Protein AF-A0AAD7RKX8-F1 (afdb_monomer_lite)

Organism: NCBI:txid143900

Structure (mmCIF, N/CA/C/O backbone):
data_AF-A0AAD7RKX8-F1
#
_entry.id   AF-A0AAD7RKX8-F1
#
loop_
_atom_site.group_PDB
_atom_site.id
_atom_site.type_symbol
_atom_site.label_atom_id
_atom_site.label_alt_id
_atom_site.label_comp_id
_atom_site.label_asym_id
_atom_site.label_entity_id
_atom_site.label_seq_id
_atom_site.pdbx_PDB_ins_code
_atom_site.Cartn_x
_atom_site.Cartn_y
_atom_site.Cartn_z
_atom_site.occupancy
_atom_site.B_iso_or_equiv
_atom_site.auth_seq_id
_atom_site.auth_comp_id
_atom_site.auth_asym_id
_atom_site.auth_atom_id
_atom_site.pdbx_PDB_model_num
ATOM 1 N N . MET A 1 1 ? 35.112 -5.719 -14.695 1.00 37.59 1 MET A N 1
ATOM 2 C CA . MET A 1 1 ? 33.653 -5.750 -14.914 1.00 37.59 1 MET A CA 1
ATOM 3 C C . MET A 1 1 ? 33.401 -5.067 -16.241 1.00 37.59 1 MET A C 1
ATOM 5 O O . MET A 1 1 ? 33.727 -3.893 -16.351 1.00 37.59 1 MET A O 1
ATOM 9 N N . GLU A 1 2 ? 32.971 -5.810 -17.259 1.00 39.56 2 GLU A N 1
ATOM 10 C CA . GLU A 1 2 ? 32.700 -5.246 -18.585 1.00 39.56 2 GLU A CA 1
ATOM 11 C C . GLU A 1 2 ? 31.564 -4.225 -18.502 1.00 39.56 2 GLU A C 1
ATOM 13 O O . GLU A 1 2 ? 30.506 -4.488 -17.928 1.00 39.56 2 GLU A O 1
ATOM 18 N N . THR A 1 3 ? 31.804 -3.041 -19.059 1.00 51.91 3 THR A N 1
ATOM 19 C CA . THR A 1 3 ? 30.855 -1.930 -19.151 1.00 51.91 3 THR A CA 1
ATOM 20 C C . THR A 1 3 ? 29.805 -2.258 -20.218 1.00 51.91 3 THR A C 1
ATOM 22 O O . THR A 1 3 ? 29.796 -1.675 -21.295 1.00 51.91 3 THR A O 1
ATOM 25 N N . GLY A 1 4 ? 28.969 -3.263 -19.951 1.00 57.75 4 GLY A N 1
ATOM 26 C CA . GLY A 1 4 ? 27.923 -3.726 -20.858 1.00 57.75 4 GLY A CA 1
ATOM 27 C C . GLY A 1 4 ? 26.792 -2.707 -20.990 1.00 57.75 4 GLY A C 1
ATOM 28 O O . GLY A 1 4 ? 26.350 -2.120 -19.998 1.00 57.75 4 GLY A O 1
ATOM 29 N N . ASP A 1 5 ? 26.339 -2.497 -22.226 1.00 67.56 5 ASP A N 1
ATOM 30 C CA . ASP A 1 5 ? 25.285 -1.560 -22.614 1.00 67.56 5 ASP A CA 1
ATOM 31 C C . ASP A 1 5 ? 24.047 -1.659 -21.704 1.00 67.56 5 ASP A C 1
ATOM 33 O O . ASP A 1 5 ? 23.237 -2.580 -21.799 1.00 67.56 5 ASP A O 1
ATOM 37 N N . LYS A 1 6 ? 23.858 -0.651 -20.843 1.00 81.44 6 LYS A N 1
ATOM 38 C CA . LYS A 1 6 ? 22.727 -0.508 -19.904 1.00 81.44 6 LYS A CA 1
ATOM 39 C C . LYS A 1 6 ? 21.431 -0.095 -20.613 1.00 81.44 6 LYS A C 1
ATOM 41 O O . LYS A 1 6 ? 20.737 0.821 -20.163 1.00 81.44 6 LYS A O 1
ATOM 46 N N . SER A 1 7 ? 21.125 -0.696 -21.759 1.00 84.12 7 SER A N 1
ATOM 47 C CA . SER A 1 7 ? 19.993 -0.317 -22.606 1.00 84.12 7 SER A CA 1
ATOM 48 C C . SER A 1 7 ? 19.225 -1.524 -23.124 1.00 84.12 7 SER A C 1
ATOM 50 O O . SER A 1 7 ? 19.831 -2.487 -23.576 1.00 84.12 7 SER A O 1
ATOM 52 N N . PHE A 1 8 ? 17.901 -1.418 -23.139 1.00 82.50 8 PHE A N 1
ATOM 53 C CA . PHE A 1 8 ? 16.971 -2.425 -23.636 1.00 82.50 8 PHE A CA 1
ATOM 54 C C . PHE A 1 8 ? 16.187 -1.891 -24.832 1.00 82.50 8 PHE A C 1
ATOM 56 O O . PHE A 1 8 ? 15.987 -0.682 -24.960 1.00 82.50 8 PHE A O 1
ATOM 63 N N . ILE A 1 9 ? 15.708 -2.790 -25.687 1.00 89.69 9 ILE A N 1
ATOM 64 C CA . ILE A 1 9 ? 14.727 -2.469 -26.725 1.00 89.69 9 ILE A CA 1
ATOM 65 C C . ILE A 1 9 ? 13.353 -2.839 -26.171 1.00 89.69 9 ILE A C 1
ATOM 67 O O . ILE A 1 9 ? 13.113 -3.994 -25.836 1.00 89.69 9 ILE A O 1
ATOM 71 N N . VAL A 1 10 ? 12.472 -1.851 -26.050 1.00 87.19 10 VAL A N 1
ATOM 72 C CA . VAL A 1 10 ? 11.099 -2.020 -25.562 1.00 87.19 10 VAL A CA 1
ATOM 73 C C . VAL A 1 10 ? 10.143 -1.630 -26.676 1.00 87.19 10 VAL A C 1
ATOM 75 O O . VAL A 1 10 ? 10.336 -0.600 -27.324 1.00 87.19 10 VAL A O 1
ATOM 78 N N . ASP A 1 11 ? 9.116 -2.444 -26.896 1.00 88.00 11 ASP A N 1
ATOM 79 C CA . ASP A 1 11 ? 8.026 -2.086 -27.794 1.00 88.00 11 ASP A CA 1
ATOM 80 C C . ASP A 1 11 ? 7.062 -1.117 -27.092 1.00 88.00 11 ASP A C 1
ATOM 82 O O . ASP A 1 11 ? 6.490 -1.426 -26.045 1.00 88.00 11 ASP A O 1
ATOM 86 N N . VAL A 1 12 ? 6.904 0.077 -27.662 1.00 86.44 12 VAL A N 1
ATOM 87 C CA . VAL A 1 12 ? 5.953 1.087 -27.193 1.00 86.44 12 VAL A CA 1
ATOM 88 C C . VAL A 1 12 ? 4.961 1.359 -28.317 1.00 86.44 12 VAL A C 1
ATOM 90 O O . VAL A 1 12 ? 5.217 2.176 -29.201 1.00 86.44 12 VAL A O 1
ATOM 93 N N . GLY A 1 13 ? 3.817 0.674 -28.278 1.00 84.50 13 GLY A N 1
ATOM 94 C CA . GLY A 1 13 ? 2.746 0.855 -29.263 1.00 84.50 13 GLY A CA 1
ATOM 95 C C . GLY A 1 13 ? 3.104 0.361 -30.670 1.00 84.50 13 GLY A C 1
ATOM 96 O O . GLY A 1 13 ? 2.771 1.033 -31.645 1.00 84.50 13 GLY A O 1
ATOM 97 N N . GLY A 1 14 ? 3.805 -0.772 -30.781 1.00 89.38 14 GLY A N 1
ATOM 98 C CA . GLY A 1 14 ? 4.222 -1.382 -32.049 1.00 89.38 14 GLY A CA 1
ATOM 99 C C . GLY A 1 14 ? 5.489 -0.771 -32.657 1.00 89.38 14 GLY A C 1
ATOM 100 O O . GLY A 1 14 ? 5.791 -1.013 -33.826 1.00 89.38 14 GLY A O 1
ATOM 101 N N . LYS A 1 15 ? 6.221 0.058 -31.903 1.00 91.00 15 LYS A N 1
ATOM 102 C CA . LYS A 1 15 ? 7.476 0.689 -32.328 1.00 91.00 15 LYS A CA 1
ATOM 103 C C . LYS A 1 15 ? 8.600 0.296 -31.367 1.00 91.00 15 LYS A C 1
ATOM 105 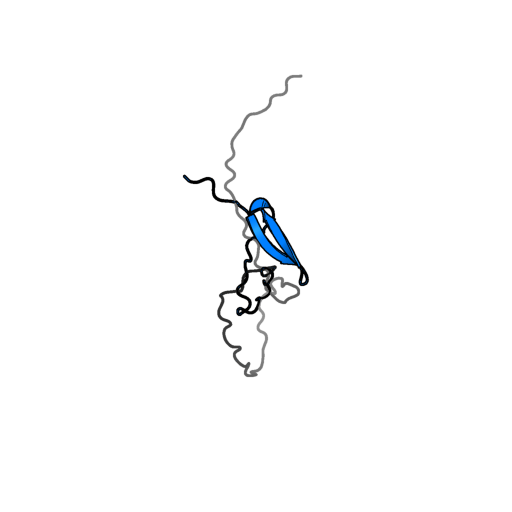O O . LYS A 1 15 ? 8.542 0.674 -30.192 1.00 91.00 15 LYS A O 1
ATOM 110 N N . PRO A 1 16 ? 9.659 -0.381 -31.848 1.00 90.00 16 PRO A N 1
ATOM 111 C CA . PRO A 1 16 ? 10.798 -0.713 -31.007 1.00 90.00 16 PRO A CA 1
ATOM 112 C C . PRO A 1 16 ? 11.565 0.560 -30.638 1.00 90.00 16 PRO A C 1
ATOM 114 O O . PRO A 1 16 ? 11.952 1.350 -31.502 1.00 90.00 16 PRO A O 1
ATOM 117 N N . LYS A 1 17 ? 11.807 0.764 -29.342 1.00 89.56 17 LYS A N 1
ATOM 118 C CA . LYS A 1 17 ? 12.543 1.916 -28.814 1.00 89.56 17 LYS A CA 1
ATOM 119 C C . LYS A 1 17 ? 13.663 1.464 -27.886 1.00 89.56 17 LYS A C 1
ATOM 121 O O . LYS A 1 17 ? 13.434 0.687 -26.965 1.00 89.56 17 LYS A O 1
ATOM 126 N N . ARG A 1 18 ? 14.870 2.004 -28.085 1.00 90.12 18 ARG A N 1
ATOM 127 C CA . ARG A 1 18 ? 16.014 1.786 -27.186 1.00 90.12 18 ARG A CA 1
ATOM 128 C C . ARG A 1 18 ? 15.893 2.693 -25.956 1.00 90.12 18 ARG A C 1
ATOM 130 O O . ARG A 1 18 ? 15.790 3.913 -26.094 1.00 90.12 18 ARG A O 1
ATOM 137 N N 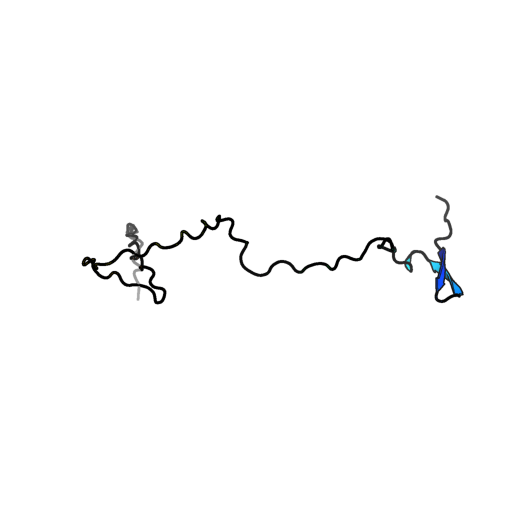. ILE A 1 19 ? 15.882 2.108 -24.761 1.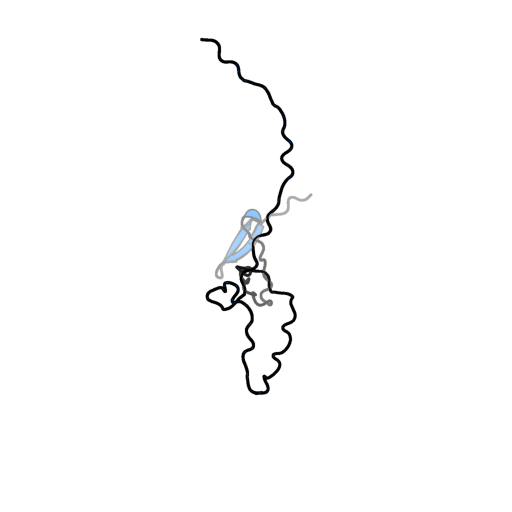00 87.25 19 ILE A N 1
ATOM 138 C CA . ILE A 1 19 ? 15.684 2.795 -23.478 1.00 87.25 19 ILE A CA 1
ATOM 139 C C . ILE A 1 19 ? 16.747 2.315 -22.484 1.00 87.25 19 ILE A C 1
ATOM 141 O O . ILE A 1 19 ? 17.034 1.126 -22.407 1.00 87.25 19 ILE A O 1
ATOM 145 N N . THR A 1 20 ? 17.350 3.232 -21.728 1.00 89.31 20 THR A N 1
ATOM 146 C CA . THR A 1 20 ? 18.321 2.889 -20.679 1.00 89.31 20 THR A CA 1
ATOM 147 C C . THR A 1 20 ? 17.646 2.330 -19.424 1.00 89.31 20 THR A C 1
ATOM 149 O O . THR A 1 20 ? 16.488 2.649 -19.155 1.00 89.31 20 THR A O 1
ATOM 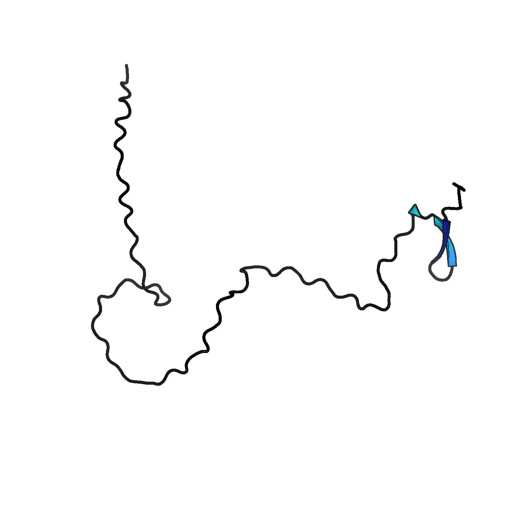152 N N . VAL A 1 21 ? 18.369 1.523 -18.638 1.00 84.69 21 VAL A N 1
ATOM 153 C CA . VAL A 1 21 ? 17.855 0.865 -17.415 1.00 84.69 21 VAL A CA 1
ATOM 154 C C . VAL A 1 21 ? 17.200 1.864 -16.456 1.00 84.69 21 VAL A C 1
ATOM 156 O O . VAL A 1 21 ? 16.113 1.596 -15.960 1.00 84.69 21 VAL A O 1
ATOM 159 N N . ASP A 1 22 ? 17.802 3.042 -16.262 1.00 85.31 22 ASP A N 1
ATOM 160 C CA . ASP A 1 22 ? 17.316 4.073 -15.326 1.00 85.31 22 ASP A CA 1
ATOM 161 C C . ASP A 1 22 ? 15.904 4.584 -15.653 1.00 85.31 22 ASP A C 1
ATOM 163 O O . ASP A 1 22 ? 15.228 5.185 -14.820 1.00 85.31 22 ASP A O 1
ATOM 167 N N . ARG A 1 23 ? 15.455 4.372 -16.893 1.00 84.06 23 ARG A N 1
ATOM 168 C CA . ARG A 1 23 ? 14.150 4.810 -17.394 1.00 84.06 23 ARG A CA 1
ATOM 169 C C . ARG A 1 23 ? 13.118 3.685 -17.412 1.00 84.06 23 ARG A C 1
ATOM 171 O O . ARG A 1 23 ? 11.981 3.928 -17.818 1.00 84.06 23 ARG A O 1
ATOM 178 N N . LEU A 1 24 ? 13.499 2.475 -17.011 1.00 83.31 24 LEU A N 1
ATOM 179 C CA . LEU A 1 24 ? 12.602 1.337 -16.887 1.00 83.31 24 LEU A CA 1
ATOM 180 C C . LEU A 1 24 ? 12.191 1.163 -15.430 1.00 83.31 24 LEU A C 1
ATOM 182 O O . LEU A 1 24 ? 13.013 1.218 -14.520 1.00 83.31 24 LEU A O 1
ATOM 186 N N . LYS A 1 25 ? 10.900 0.916 -15.213 1.00 84.56 25 LYS A N 1
ATOM 187 C CA . LYS A 1 25 ? 10.419 0.404 -13.932 1.00 84.56 25 LYS A CA 1
ATOM 188 C C . LYS A 1 25 ? 10.342 -1.121 -14.010 1.00 84.56 25 LYS A C 1
ATOM 190 O O . LYS A 1 25 ? 9.880 -1.632 -15.031 1.00 84.56 25 LYS A O 1
ATOM 195 N N . PRO A 1 26 ? 10.752 -1.848 -12.960 1.00 80.25 26 PRO A N 1
ATOM 196 C CA . PRO A 1 26 ? 10.492 -3.279 -12.872 1.00 80.25 26 PRO A CA 1
ATOM 197 C C . PRO A 1 26 ? 8.982 -3.543 -12.937 1.00 80.25 26 PRO A C 1
ATOM 199 O O . PRO A 1 26 ? 8.189 -2.880 -12.265 1.00 80.25 26 PRO A O 1
ATOM 202 N N . ALA A 1 27 ? 8.579 -4.507 -13.762 1.00 75.81 27 ALA A N 1
ATOM 203 C CA . ALA A 1 27 ? 7.196 -4.957 -13.819 1.00 75.81 27 ALA A CA 1
ATOM 204 C C . ALA A 1 27 ? 6.923 -5.852 -12.601 1.00 75.81 27 ALA A C 1
ATOM 206 O O . ALA A 1 27 ? 7.454 -6.953 -12.500 1.00 75.81 27 ALA A O 1
ATOM 207 N N . HIS A 1 28 ? 6.122 -5.368 -11.651 1.00 65.81 28 HIS A N 1
ATOM 208 C CA . HIS A 1 28 ? 5.861 -6.064 -10.385 1.00 65.81 28 HIS A CA 1
ATOM 209 C C . HIS A 1 28 ? 4.647 -7.011 -10.406 1.00 65.81 28 HIS A C 1
ATOM 211 O O . HIS A 1 28 ? 4.181 -7.414 -9.345 1.00 65.81 28 HIS A O 1
ATOM 217 N N . GLN A 1 29 ? 4.121 -7.396 -11.570 1.00 62.53 29 GLN A N 1
ATOM 218 C CA . GLN A 1 29 ? 2.950 -8.275 -11.649 1.00 62.53 29 GLN A CA 1
ATOM 219 C C . GLN A 1 29 ? 3.151 -9.378 -12.683 1.00 62.53 29 GLN A C 1
ATOM 221 O O . GLN A 1 29 ? 3.309 -9.106 -13.871 1.00 62.53 29 GLN A O 1
ATOM 226 N N . ALA A 1 30 ? 3.110 -10.628 -12.215 1.00 64.88 30 ALA A N 1
ATOM 227 C CA . ALA A 1 30 ? 2.784 -11.755 -13.072 1.00 64.88 30 ALA A CA 1
ATOM 228 C C . ALA A 1 30 ? 1.350 -11.536 -13.575 1.00 64.88 30 ALA A C 1
ATOM 230 O O . ALA A 1 30 ? 0.427 -11.432 -12.768 1.00 64.88 30 ALA A O 1
ATOM 231 N N . LEU A 1 31 ? 1.177 -11.417 -14.893 1.00 65.75 31 LEU A N 1
ATOM 232 C CA . LEU A 1 31 ? -0.126 -11.174 -15.528 1.00 65.75 31 LEU A CA 1
ATOM 233 C C . LEU A 1 31 ? -1.142 -12.290 -15.232 1.00 65.75 31 LEU A C 1
ATOM 235 O O . LEU A 1 31 ? -2.344 -12.065 -15.320 1.00 65.75 31 LEU A O 1
ATOM 239 N N . ASP A 1 32 ? -0.651 -13.463 -14.828 1.00 71.81 32 ASP A N 1
ATOM 240 C CA . ASP A 1 32 ? -1.458 -14.635 -14.495 1.00 71.81 32 ASP A CA 1
ATOM 241 C C . ASP A 1 32 ? -2.065 -14.573 -13.087 1.00 71.81 32 ASP A C 1
ATOM 243 O O . ASP A 1 32 ? -2.908 -15.403 -12.740 1.00 71.81 32 ASP A O 1
ATOM 247 N N . GLN A 1 33 ? -1.651 -13.612 -12.250 1.00 72.62 33 GLN A N 1
ATOM 248 C CA . GLN A 1 33 ? -2.165 -13.496 -10.893 1.00 72.62 33 GLN A CA 1
ATOM 249 C C . GLN A 1 33 ? -3.222 -12.389 -10.807 1.00 72.62 33 GLN A C 1
ATOM 251 O O . GLN A 1 33 ? -2.916 -11.223 -11.076 1.00 72.62 33 GLN A O 1
ATOM 256 N N . PRO A 1 34 ? -4.466 -12.710 -10.401 1.00 77.31 34 PRO A N 1
ATOM 257 C CA . PRO A 1 34 ? -5.488 -11.694 -10.225 1.00 77.31 34 PRO A CA 1
ATOM 258 C C . PRO A 1 34 ? -5.036 -10.684 -9.169 1.00 77.31 34 PRO A C 1
ATOM 260 O O . PRO A 1 34 ? -4.619 -11.045 -8.065 1.00 77.31 34 PRO A O 1
ATOM 263 N N . VAL A 1 35 ? -5.128 -9.402 -9.517 1.00 74.75 35 VAL A N 1
ATOM 264 C CA . VAL A 1 35 ? -4.813 -8.302 -8.607 1.00 74.75 35 VAL A CA 1
ATOM 265 C C . VAL A 1 35 ? -5.852 -8.295 -7.492 1.00 74.75 35 VAL A C 1
ATOM 267 O O . VAL A 1 35 ? -7.000 -7.909 -7.706 1.00 74.75 35 VAL A O 1
ATOM 270 N N . VAL A 1 36 ? -5.462 -8.737 -6.297 1.00 81.88 36 VAL A N 1
ATOM 271 C CA . VAL A 1 36 ? -6.346 -8.685 -5.130 1.00 81.88 36 VAL A CA 1
ATOM 272 C C . VAL A 1 36 ? -6.370 -7.246 -4.610 1.00 81.88 36 VAL A C 1
ATOM 274 O O . VAL A 1 36 ? -5.318 -6.726 -4.226 1.00 81.88 36 VAL A O 1
ATOM 277 N N . PRO A 1 37 ? -7.536 -6.575 -4.581 1.00 83.00 37 PRO A N 1
ATOM 278 C CA . PRO A 1 37 ? -7.626 -5.233 -4.029 1.00 83.00 37 PRO A CA 1
ATOM 279 C C . PRO A 1 37 ? -7.282 -5.262 -2.537 1.00 83.00 37 PRO A C 1
ATOM 281 O O . PRO A 1 37 ? -7.816 -6.066 -1.767 1.00 83.00 37 PRO A O 1
ATOM 284 N N . ALA A 1 38 ? -6.392 -4.366 -2.113 1.00 85.06 38 ALA A N 1
ATOM 285 C CA . ALA A 1 38 ? -6.062 -4.219 -0.703 1.00 85.06 38 ALA A CA 1
ATOM 286 C C . ALA A 1 38 ? -7.306 -3.766 0.080 1.00 85.06 38 ALA A C 1
ATOM 288 O O . ALA A 1 38 ? -7.959 -2.784 -0.273 1.00 85.06 38 ALA A O 1
ATOM 289 N N . THR A 1 39 ? -7.638 -4.477 1.159 1.00 87.06 39 THR A N 1
ATOM 290 C CA . THR A 1 39 ? -8.744 -4.091 2.045 1.00 87.06 39 THR A CA 1
ATOM 291 C C . THR A 1 39 ? -8.247 -3.098 3.091 1.00 87.06 39 THR A C 1
ATOM 293 O O . THR A 1 39 ? -7.191 -3.297 3.692 1.00 87.06 39 THR A O 1
ATOM 296 N N . ALA A 1 40 ? -9.014 -2.032 3.333 1.00 87.12 40 ALA A N 1
ATOM 297 C CA . ALA A 1 40 ? -8.681 -1.052 4.360 1.00 87.12 40 ALA A CA 1
ATOM 298 C C . ALA A 1 40 ? -8.631 -1.701 5.761 1.00 87.12 40 ALA A C 1
ATOM 300 O O . ALA A 1 40 ? -9.452 -2.575 6.062 1.00 87.12 40 ALA A O 1
ATOM 301 N N . PRO A 1 41 ? -7.725 -1.254 6.653 1.00 84.81 41 PRO A N 1
ATOM 302 C CA . PRO A 1 41 ? -7.706 -1.717 8.034 1.00 84.81 41 PRO A CA 1
ATOM 303 C C . PRO A 1 41 ? -9.067 -1.505 8.703 1.00 84.81 41 PRO A C 1
ATOM 305 O O . PRO A 1 41 ? -9.706 -0.462 8.522 1.00 84.81 41 PRO A O 1
ATOM 308 N N . ARG A 1 42 ? -9.512 -2.487 9.498 1.00 82.00 42 ARG A N 1
ATOM 309 C CA . ARG A 1 42 ? -10.765 -2.376 10.257 1.00 82.00 42 ARG A CA 1
ATOM 310 C C . ARG A 1 42 ? -10.690 -1.149 11.164 1.00 82.00 42 ARG A C 1
ATOM 312 O O . ARG A 1 42 ? -9.813 -1.056 12.018 1.00 82.00 42 ARG A O 1
ATOM 319 N N . ARG A 1 43 ? -11.619 -0.213 10.977 1.00 84.38 43 ARG A N 1
ATOM 320 C CA . ARG A 1 43 ? -11.773 0.946 11.859 1.00 84.38 43 ARG A CA 1
ATOM 321 C C . ARG A 1 43 ? -12.583 0.538 13.091 1.00 84.38 43 ARG A C 1
ATOM 323 O O . ARG A 1 43 ? -13.554 -0.202 12.970 1.00 84.38 43 ARG A O 1
ATOM 330 N N . GLY A 1 44 ? -12.218 1.058 14.261 1.00 85.75 44 GLY A N 1
ATOM 331 C CA . GLY A 1 44 ? -12.982 0.881 15.498 1.00 85.75 44 GLY A CA 1
ATOM 332 C C . GLY A 1 44 ? -12.427 -0.186 16.444 1.00 85.75 44 GLY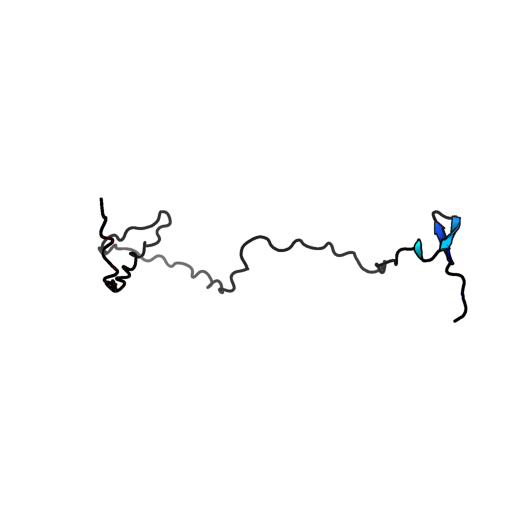 A C 1
ATOM 333 O O . GLY A 1 44 ? -11.225 -0.434 16.498 1.00 85.75 44 GLY A O 1
ATOM 334 N N . ARG A 1 45 ? -13.311 -0.761 17.267 1.00 80.88 45 ARG A N 1
ATOM 335 C CA . ARG A 1 45 ? -12.938 -1.649 18.374 1.00 80.88 45 ARG A CA 1
ATOM 336 C C . ARG A 1 45 ? -12.470 -3.015 17.849 1.00 80.88 45 ARG A C 1
ATOM 338 O O . ARG A 1 45 ? -13.100 -3.550 16.936 1.00 80.88 45 ARG A O 1
ATOM 345 N N . PRO A 1 46 ? -11.436 -3.622 18.456 1.00 83.19 46 PRO A N 1
ATOM 346 C CA . PRO A 1 46 ? -11.076 -5.009 18.188 1.00 83.19 46 PRO A CA 1
ATOM 347 C C . PRO A 1 46 ? -12.289 -5.944 18.323 1.00 83.19 46 PRO A C 1
ATOM 349 O O . PRO A 1 46 ? -13.157 -5.694 19.174 1.00 83.19 46 PRO A O 1
ATOM 352 N N . PRO A 1 47 ? -12.369 -7.018 17.515 1.00 78.94 47 PRO A N 1
ATOM 353 C CA . PRO A 1 47 ? -13.433 -7.999 17.655 1.00 78.94 47 PRO A CA 1
ATOM 354 C C . PRO A 1 47 ? -13.406 -8.576 19.072 1.00 78.94 47 PRO A C 1
ATOM 356 O O . PRO A 1 47 ? -12.357 -8.943 19.598 1.00 78.94 47 PRO A O 1
ATOM 359 N N . SER A 1 48 ? -14.575 -8.617 19.710 1.00 76.75 48 SER A N 1
ATOM 360 C CA . SER A 1 48 ? -14.718 -9.210 21.036 1.00 76.75 48 SER A CA 1
ATOM 361 C C . SER A 1 48 ? -14.418 -10.703 20.944 1.00 76.75 48 SER A C 1
ATOM 363 O O . SER A 1 48 ? -15.134 -11.426 20.263 1.00 76.75 48 SER A O 1
ATOM 365 N N . THR A 1 49 ? -13.403 -11.171 21.669 1.00 79.00 49 THR A N 1
ATOM 366 C CA . THR A 1 49 ? -13.082 -12.602 21.804 1.00 79.00 49 THR A CA 1
ATOM 367 C C . THR A 1 49 ? -14.068 -13.347 22.700 1.00 79.00 49 THR A C 1
ATOM 369 O O . THR A 1 49 ? -13.967 -14.560 22.854 1.00 79.00 49 THR A O 1
ATOM 372 N N . ARG A 1 50 ? -15.023 -12.639 23.323 1.00 76.12 50 ARG A N 1
ATOM 373 C CA . ARG A 1 50 ? -16.005 -13.264 24.205 1.00 76.12 50 ARG A CA 1
ATOM 374 C C . ARG A 1 50 ? -16.901 -14.198 23.382 1.00 76.12 50 ARG A C 1
ATOM 376 O O . ARG A 1 50 ? -17.612 -13.688 22.515 1.00 76.12 50 ARG A O 1
ATOM 383 N N . PRO A 1 51 ? -16.923 -15.512 23.666 1.00 70.06 51 PRO A N 1
ATOM 384 C CA . PRO A 1 51 ? -17.869 -16.407 23.025 1.00 70.06 51 PRO A CA 1
ATOM 385 C C . PRO A 1 51 ? -19.278 -15.933 23.370 1.00 70.06 51 PRO A C 1
ATOM 387 O O . PRO A 1 51 ? -19.634 -15.766 24.542 1.00 70.06 51 PRO A O 1
ATOM 390 N N . THR A 1 52 ? -20.071 -15.659 22.340 1.00 64.94 52 THR A N 1
ATOM 391 C CA . THR A 1 52 ? -21.497 -15.400 22.483 1.00 64.94 52 THR A CA 1
ATOM 392 C C . THR A 1 52 ? -22.113 -16.679 23.038 1.00 64.94 52 THR A C 1
ATOM 394 O O . THR A 1 52 ? -22.222 -17.677 22.331 1.00 64.94 52 THR A O 1
ATOM 397 N N . ARG A 1 53 ? -22.465 -16.689 24.329 1.00 61.12 53 ARG A N 1
ATOM 398 C CA . ARG A 1 53 ? -23.291 -17.757 24.900 1.00 61.12 53 ARG A CA 1
ATOM 399 C C . ARG A 1 53 ? -24.575 -17.776 24.075 1.00 61.12 53 ARG A C 1
ATOM 401 O O . ARG A 1 53 ? -25.261 -16.757 24.024 1.00 61.12 53 ARG A O 1
ATOM 408 N N . ALA A 1 54 ? -24.826 -18.887 23.382 1.00 62.12 54 ALA A N 1
ATOM 409 C CA . ALA A 1 54 ? -26.018 -19.075 22.567 1.00 62.12 54 ALA A CA 1
ATOM 410 C C . ALA A 1 54 ? -27.249 -18.633 23.368 1.00 62.12 54 ALA A C 1
ATOM 412 O O . ALA A 1 54 ? -27.369 -18.965 24.552 1.00 62.12 54 ALA A O 1
ATOM 413 N N . ALA A 1 55 ? -28.098 -17.821 22.737 1.00 61.47 55 ALA A N 1
ATOM 414 C CA . ALA A 1 55 ? -29.316 -17.312 23.340 1.00 61.47 55 ALA A CA 1
ATOM 415 C C . ALA A 1 55 ? -30.146 -18.499 23.845 1.00 61.47 55 ALA A C 1
ATOM 417 O O . ALA A 1 55 ? -30.642 -19.301 23.058 1.00 61.47 55 ALA A O 1
ATOM 418 N N . GLN A 1 56 ? -30.242 -18.637 25.167 1.00 60.69 56 GLN A N 1
ATOM 419 C CA . GLN A 1 56 ? -31.191 -19.555 25.776 1.00 60.69 56 GLN A CA 1
ATOM 420 C C . GLN A 1 56 ? -32.585 -18.976 25.522 1.00 60.69 56 GLN A C 1
ATOM 422 O O . GLN A 1 56 ? -32.854 -17.821 25.852 1.00 60.69 56 GLN A O 1
ATOM 427 N N . VAL A 1 57 ? -33.427 -19.771 24.867 1.00 59.56 57 VAL A N 1
ATOM 428 C CA . VAL A 1 57 ? -34.851 -19.500 24.644 1.00 59.56 57 VAL A CA 1
ATOM 429 C C . VAL A 1 57 ? -35.522 -19.238 26.001 1.00 59.56 57 VAL A C 1
ATOM 431 O O . VAL A 1 57 ? -35.338 -20.051 26.909 1.00 59.56 57 VAL A O 1
ATOM 434 N N . PRO A 1 58 ? -36.262 -18.131 26.188 1.00 54.62 58 PRO A N 1
ATOM 435 C CA . PRO A 1 58 ? -36.950 -17.879 27.445 1.00 54.62 58 PRO A CA 1
ATOM 436 C C . PRO A 1 58 ? -38.237 -18.712 27.512 1.00 54.62 58 PRO A C 1
ATOM 438 O O . PRO A 1 58 ? -39.148 -18.521 26.708 1.00 54.62 58 PRO A O 1
ATOM 441 N N . SER A 1 59 ? -38.318 -19.622 28.482 1.00 55.94 59 SER A N 1
ATOM 442 C CA . SER A 1 59 ? -39.592 -20.193 28.931 1.00 55.94 59 SER A CA 1
ATOM 443 C C . SER A 1 59 ? -40.396 -19.107 29.660 1.00 55.94 59 SER A C 1
ATOM 445 O O . SER A 1 59 ? -39.801 -18.367 30.450 1.00 55.94 59 SER A O 1
ATOM 447 N N . PRO A 1 60 ? -41.715 -18.977 29.434 1.00 58.38 60 PRO A N 1
ATOM 448 C CA . PRO A 1 60 ? -42.531 -18.054 30.199 1.00 58.38 60 PRO A CA 1
ATOM 449 C C . PRO A 1 60 ? -42.902 -18.738 31.511 1.00 58.38 60 PRO A C 1
ATOM 451 O O . PRO A 1 60 ? -43.618 -19.736 31.498 1.00 58.38 60 PRO A O 1
ATOM 454 N N . ASP A 1 61 ? -42.436 -18.208 32.636 1.00 43.50 61 ASP A N 1
ATOM 455 C CA . ASP A 1 61 ? -43.101 -18.493 33.899 1.00 43.50 61 ASP A CA 1
ATOM 456 C C . ASP A 1 61 ? -43.306 -17.210 34.702 1.00 43.50 61 ASP A C 1
ATOM 458 O O . ASP A 1 61 ? -42.540 -16.244 34.623 1.00 43.50 61 ASP A O 1
ATOM 462 N N . VAL A 1 62 ? -44.456 -17.186 35.348 1.00 50.62 62 VAL A N 1
ATOM 463 C CA . VAL A 1 62 ? -45.197 -16.020 35.813 1.00 50.62 62 VAL A CA 1
ATOM 464 C C . VAL A 1 62 ? -44.624 -15.481 37.138 1.00 50.62 62 VAL A C 1
ATOM 466 O O . VAL A 1 62 ? -44.149 -16.238 37.971 1.00 50.62 62 VAL A O 1
ATOM 469 N N . ALA A 1 63 ? -44.668 -14.144 37.271 1.00 44.91 63 ALA A N 1
ATOM 470 C CA . ALA A 1 63 ? -44.615 -13.237 38.444 1.00 44.91 63 ALA A CA 1
ATOM 471 C C . ALA A 1 63 ? -44.668 -13.842 39.885 1.00 44.91 63 ALA A C 1
ATOM 473 O O . ALA A 1 63 ? -45.303 -14.875 40.065 1.00 44.91 63 ALA A O 1
ATOM 474 N N . PRO A 1 64 ? -44.171 -13.162 40.959 1.00 51.97 64 PRO A N 1
ATOM 475 C CA . PRO A 1 64 ? -44.271 -11.711 41.159 1.00 51.97 64 PRO A CA 1
ATOM 476 C C . PRO A 1 64 ? -43.053 -10.988 41.762 1.00 51.97 64 PRO A C 1
ATOM 478 O O . PRO A 1 64 ? -42.075 -11.553 42.236 1.00 51.97 64 PRO A O 1
ATOM 481 N N . GLN A 1 65 ? -43.160 -9.663 41.691 1.00 53.47 65 GLN A N 1
ATOM 482 C CA . GLN A 1 65 ? -42.228 -8.659 42.180 1.00 53.47 65 GLN A CA 1
ATOM 483 C C . GLN A 1 65 ? -42.105 -8.734 43.706 1.00 53.47 65 GLN A C 1
ATOM 485 O O . GLN A 1 65 ? -43.062 -8.441 44.420 1.00 53.47 65 GLN A O 1
ATOM 490 N N . THR A 1 66 ? -40.914 -9.063 44.203 1.00 43.81 66 THR A N 1
ATOM 491 C CA . THR A 1 66 ? -40.571 -8.915 45.621 1.00 43.81 66 THR A CA 1
ATOM 492 C C . THR A 1 66 ? -39.729 -7.657 45.801 1.00 43.81 66 THR A C 1
ATOM 494 O O . THR A 1 66 ? -38.732 -7.431 45.115 1.00 43.81 66 THR A O 1
ATOM 497 N N . THR A 1 67 ? -40.191 -6.815 46.714 1.00 51.19 67 THR A N 1
ATOM 498 C CA . THR A 1 67 ? -39.653 -5.525 47.147 1.00 51.19 67 THR A CA 1
ATOM 499 C C . THR A 1 67 ? -38.142 -5.557 47.400 1.00 51.19 67 THR A C 1
ATOM 501 O O . THR A 1 67 ? -37.693 -5.965 48.468 1.00 51.19 67 THR A O 1
ATOM 504 N N . ALA A 1 68 ? -37.349 -5.082 46.443 1.00 52.59 68 ALA A N 1
ATOM 505 C CA . ALA A 1 68 ? -35.934 -4.795 46.641 1.00 52.59 68 ALA A CA 1
ATOM 506 C C . ALA A 1 68 ? -35.717 -3.302 46.395 1.00 52.59 68 ALA A C 1
ATOM 508 O O . ALA A 1 68 ? -36.079 -2.792 45.335 1.00 52.59 68 ALA A O 1
ATOM 509 N N . ALA A 1 69 ? -35.183 -2.610 47.403 1.00 60.00 69 ALA A N 1
ATOM 510 C CA . ALA A 1 69 ? -34.889 -1.183 47.393 1.00 60.00 69 ALA A CA 1
ATOM 511 C C . ALA A 1 69 ? -34.345 -0.726 46.027 1.00 60.00 69 ALA A C 1
ATOM 513 O O . ALA A 1 69 ? -33.350 -1.258 45.533 1.00 60.00 69 ALA A O 1
ATOM 514 N N . THR A 1 70 ? -35.031 0.232 45.396 1.00 64.94 70 THR A N 1
ATOM 515 C CA . THR A 1 70 ? -34.724 0.701 44.042 1.00 64.94 70 THR A CA 1
ATOM 516 C C . THR A 1 70 ? -33.378 1.416 44.028 1.00 64.94 70 THR A C 1
ATOM 518 O O . THR A 1 70 ? -33.294 2.622 44.250 1.00 64.94 70 THR A O 1
ATOM 521 N N . LEU A 1 71 ? -32.308 0.674 43.754 1.00 71.81 71 LEU A N 1
ATOM 522 C CA . LEU A 1 71 ? -31.030 1.267 43.390 1.00 71.81 71 LEU A CA 1
ATOM 523 C C . LEU A 1 71 ? -31.212 2.072 42.096 1.00 71.81 71 LEU A C 1
ATOM 525 O O . LEU A 1 71 ? -31.961 1.644 41.208 1.00 71.81 71 LEU A O 1
ATOM 529 N N . PRO A 1 72 ? -30.566 3.243 41.969 1.00 78.75 72 PRO A N 1
ATOM 530 C CA . PRO A 1 72 ? -30.702 4.064 40.778 1.00 78.75 72 PRO A CA 1
ATOM 531 C C . PRO A 1 72 ? -30.227 3.270 39.553 1.00 78.75 72 PRO A C 1
ATOM 533 O O . PRO A 1 72 ? -29.181 2.616 39.572 1.00 78.75 72 PRO A O 1
ATOM 536 N N . ARG A 1 73 ? -31.029 3.291 38.484 1.00 85.19 73 ARG A N 1
ATOM 537 C CA . ARG A 1 73 ? -30.763 2.568 37.234 1.00 85.19 73 ARG A CA 1
ATOM 538 C C . ARG A 1 73 ? -30.501 3.548 36.096 1.00 85.19 73 ARG A C 1
ATOM 540 O O . ARG A 1 73 ? -31.059 4.638 36.042 1.00 85.19 73 ARG A O 1
ATOM 547 N N . THR A 1 74 ? -29.648 3.143 35.165 1.00 84.44 74 THR A N 1
ATOM 548 C CA . THR A 1 74 ? -29.423 3.858 33.901 1.00 84.44 74 THR A CA 1
ATOM 549 C C . THR A 1 74 ? -30.663 3.787 33.005 1.00 84.44 74 THR A C 1
ATOM 551 O O . THR A 1 74 ? -31.502 2.901 33.165 1.00 84.44 74 THR A O 1
ATOM 554 N N . ARG A 1 75 ? -30.742 4.648 31.978 1.00 80.19 75 ARG A N 1
ATOM 555 C CA . ARG A 1 75 ? -31.811 4.596 30.957 1.00 80.19 75 ARG A CA 1
ATOM 556 C C . ARG A 1 75 ? -31.930 3.225 30.270 1.00 80.19 75 ARG A C 1
ATOM 558 O O . ARG A 1 75 ? -33.008 2.857 29.829 1.00 80.19 75 ARG A O 1
ATOM 565 N N . ALA A 1 76 ? -30.837 2.462 30.206 1.00 84.62 76 ALA A N 1
ATOM 566 C CA . ALA A 1 76 ? -30.793 1.107 29.654 1.00 84.62 76 ALA A CA 1
ATOM 567 C C . ALA A 1 76 ? -31.125 0.003 30.685 1.00 84.62 76 ALA A C 1
ATOM 569 O O . ALA A 1 76 ? -30.875 -1.170 30.421 1.00 84.62 76 ALA A O 1
ATOM 570 N N . GLY A 1 77 ? -31.610 0.357 31.882 1.00 85.19 77 GLY A N 1
ATOM 571 C CA . GLY A 1 77 ? -32.016 -0.591 32.925 1.00 85.19 77 GLY A CA 1
ATOM 572 C C . GLY A 1 77 ? -30.872 -1.214 33.731 1.00 85.19 77 GLY A C 1
ATOM 573 O O . GLY A 1 77 ? -31.125 -2.040 34.602 1.00 85.19 77 GLY A O 1
ATOM 574 N N . ARG A 1 78 ? -29.612 -0.823 33.490 1.00 84.38 78 ARG A N 1
ATOM 575 C CA . ARG A 1 78 ? -28.471 -1.306 34.287 1.00 84.38 78 ARG A CA 1
ATOM 576 C C . ARG A 1 78 ? -28.423 -0.621 35.643 1.00 84.38 78 ARG A C 1
ATOM 578 O O . ARG A 1 78 ? -28.587 0.596 35.708 1.00 84.38 78 ARG A O 1
ATOM 585 N N . GLU A 1 79 ? -28.136 -1.392 36.679 1.00 90.62 79 GLU A N 1
ATOM 586 C CA . GLU A 1 79 ? -27.917 -0.900 38.036 1.00 90.62 79 GLU A CA 1
ATOM 587 C C . GLU A 1 79 ? -26.654 -0.033 38.117 1.00 90.62 79 GLU A C 1
ATOM 589 O O . GLU A 1 79 ? -25.604 -0.390 37.571 1.00 90.62 79 GLU A O 1
ATOM 594 N N . ILE A 1 80 ? -26.761 1.128 38.763 1.00 84.69 80 ILE A N 1
ATOM 595 C CA . ILE A 1 80 ? -25.631 2.031 38.976 1.00 84.69 80 ILE A CA 1
ATOM 596 C C . ILE A 1 80 ? -24.909 1.588 40.248 1.00 84.69 80 ILE A C 1
ATOM 598 O O . ILE A 1 80 ? -25.438 1.703 41.352 1.00 84.69 80 ILE A O 1
ATOM 602 N N . LYS A 1 81 ? -23.674 1.102 40.094 1.00 83.75 81 LYS A N 1
ATOM 603 C CA . LYS A 1 81 ? -22.807 0.770 41.228 1.00 83.75 81 LYS A CA 1
ATOM 604 C C . LYS A 1 81 ? -22.422 2.054 41.967 1.00 83.75 81 LYS A C 1
ATOM 606 O O . LYS A 1 81 ? -21.936 2.997 41.343 1.00 83.75 81 LYS A O 1
ATOM 611 N N . ALA A 1 82 ? -22.613 2.080 43.286 1.00 77.69 82 ALA A N 1
ATOM 612 C CA . ALA A 1 82 ? -22.211 3.214 44.111 1.00 77.69 82 ALA A CA 1
ATOM 613 C C . ALA A 1 82 ? -20.694 3.474 43.989 1.00 77.69 82 ALA A C 1
ATOM 615 O O . ALA A 1 82 ? -19.913 2.515 43.919 1.00 77.69 82 ALA A O 1
ATOM 616 N N . PRO A 1 83 ? -20.258 4.747 43.957 1.00 78.44 83 PRO A N 1
ATOM 617 C CA . PRO A 1 83 ? -18.842 5.078 43.898 1.00 78.44 83 PRO A CA 1
ATOM 618 C C . PRO A 1 83 ? -18.127 4.574 45.155 1.00 78.44 83 PRO A C 1
ATOM 620 O O . PRO A 1 83 ? -18.618 4.719 46.275 1.00 7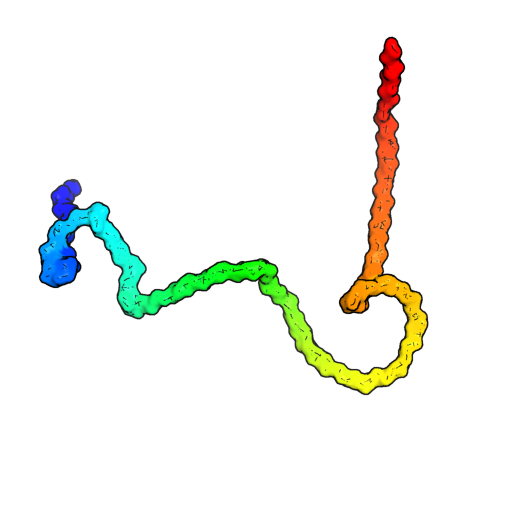8.44 83 PRO A O 1
ATOM 623 N N . VAL A 1 84 ? -16.945 3.991 44.965 1.00 82.38 84 VAL A N 1
ATOM 624 C CA . VAL A 1 84 ? -16.086 3.566 46.072 1.00 82.38 84 VAL A CA 1
ATOM 625 C C . VAL A 1 84 ? -15.449 4.816 46.670 1.00 82.38 84 VAL A C 1
ATOM 627 O O . VAL A 1 84 ? -14.684 5.505 45.997 1.00 82.38 84 VAL A O 1
ATOM 630 N N . LYS A 1 85 ? -15.769 5.128 47.930 1.00 78.44 85 LYS A N 1
ATOM 631 C CA . LYS A 1 85 ? -15.093 6.197 48.671 1.00 78.44 85 LYS A CA 1
ATOM 632 C C . LYS A 1 85 ? -13.692 5.711 49.026 1.00 78.44 85 LYS A C 1
ATOM 634 O O . LYS A 1 85 ? -13.522 4.908 49.938 1.00 78.44 85 LYS A O 1
ATOM 639 N N . LEU A 1 86 ? -12.698 6.169 48.275 1.00 73.19 86 LEU A N 1
ATOM 640 C CA . LEU A 1 86 ? -11.298 5.988 48.630 1.00 73.19 86 LEU A CA 1
ATOM 641 C C . LEU A 1 86 ? -10.966 7.004 49.722 1.00 73.19 86 LEU A C 1
ATOM 643 O O . LEU A 1 86 ? -10.659 8.158 49.434 1.00 73.19 86 LEU A O 1
ATOM 647 N N . THR A 1 87 ? -11.070 6.592 50.983 1.00 74.00 87 THR A N 1
ATOM 648 C CA . THR A 1 87 ? -10.510 7.367 52.090 1.00 74.00 87 THR A CA 1
ATOM 649 C C . THR A 1 87 ? -8.999 7.191 52.031 1.00 74.00 87 THR A C 1
ATOM 651 O O . THR A 1 87 ? -8.453 6.220 52.552 1.00 74.00 87 THR A O 1
ATOM 654 N N . LEU A 1 88 ? -8.321 8.085 51.316 1.00 74.44 88 LEU A N 1
ATOM 655 C CA . LEU A 1 88 ? -6.869 8.168 51.394 1.00 74.44 88 LEU A CA 1
ATOM 656 C C . LEU A 1 88 ? -6.511 8.629 52.812 1.00 74.44 88 LEU A C 1
ATOM 658 O O . LEU A 1 88 ? -7.143 9.572 53.303 1.00 74.44 88 LEU A O 1
ATOM 662 N N . PRO A 1 89 ? -5.535 8.001 53.490 1.00 65.88 89 PRO A N 1
ATOM 663 C CA . PRO A 1 89 ? -4.992 8.589 54.698 1.00 65.88 89 PRO A CA 1
ATOM 664 C C . PRO A 1 89 ? -4.413 9.945 54.302 1.00 65.88 89 PRO A C 1
ATOM 666 O O . PRO A 1 89 ? -3.477 10.027 53.505 1.00 65.88 89 PRO A O 1
ATOM 669 N N . VAL A 1 90 ? -5.010 11.015 54.823 1.00 62.78 90 VAL A N 1
ATOM 670 C CA . VAL A 1 90 ? -4.399 12.338 54.798 1.00 62.78 90 VAL A CA 1
ATOM 671 C C . VAL A 1 90 ? -3.144 12.204 55.648 1.00 62.78 90 VAL A C 1
ATOM 673 O O . VAL A 1 90 ? -3.200 12.286 56.873 1.00 62.78 90 VAL A O 1
ATOM 676 N N . PHE A 1 91 ? -2.008 11.934 55.009 1.00 51.44 91 PHE A N 1
ATOM 677 C CA . PHE A 1 91 ? -0.731 12.258 55.612 1.00 51.44 91 PHE A CA 1
ATOM 678 C C . PHE A 1 91 ? -0.719 13.776 55.723 1.00 51.44 91 PHE A C 1
ATOM 680 O O . PHE A 1 91 ? -0.506 14.492 54.744 1.00 51.44 91 PHE A O 1
ATOM 687 N N . VAL A 1 92 ? -1.051 14.253 56.921 1.00 56.25 92 VAL A N 1
ATOM 688 C CA . VAL A 1 92 ? -0.815 15.624 57.348 1.00 56.25 92 VAL A CA 1
ATOM 689 C C . VAL A 1 92 ? 0.698 15.804 57.323 1.00 56.25 92 VAL A C 1
ATOM 691 O O . VAL A 1 92 ? 1.387 15.582 58.313 1.00 56.25 92 VAL A O 1
ATOM 694 N N . ASN A 1 93 ? 1.235 16.157 56.158 1.00 53.06 93 ASN A N 1
ATOM 695 C CA . ASN A 1 93 ? 2.522 16.815 56.102 1.00 53.06 93 ASN A CA 1
ATOM 696 C C . ASN A 1 93 ? 2.287 18.194 56.705 1.00 53.06 93 ASN A C 1
ATOM 698 O O . ASN A 1 93 ? 1.715 19.076 56.064 1.00 53.06 93 ASN A O 1
ATOM 702 N N . SER A 1 94 ? 2.687 18.355 57.963 1.00 59.41 94 SER A N 1
ATOM 703 C CA . SER A 1 94 ? 2.879 19.646 58.613 1.00 59.41 94 SER A CA 1
ATOM 704 C C . SER A 1 94 ? 3.998 20.398 57.881 1.00 59.41 94 SER A C 1
ATOM 706 O O . SER A 1 94 ? 5.140 20.453 58.331 1.00 59.41 94 SER A O 1
ATOM 708 N N . GLY A 1 95 ? 3.689 20.891 56.685 1.00 51.59 95 GLY A N 1
ATOM 709 C CA . GLY A 1 95 ? 4.576 21.678 55.848 1.00 51.59 95 GLY A CA 1
ATOM 710 C C . GLY A 1 95 ? 4.344 23.158 56.105 1.00 51.59 95 GLY A C 1
ATOM 711 O O . GLY A 1 95 ? 3.428 23.730 55.532 1.00 51.59 95 GLY A O 1
ATOM 712 N N . GLY A 1 96 ? 5.176 23.720 56.984 1.00 55.53 96 GLY A N 1
ATOM 713 C CA . GLY A 1 96 ? 5.704 25.088 56.931 1.00 55.53 96 GLY A CA 1
ATOM 714 C C . GLY A 1 96 ? 4.712 26.246 56.821 1.00 55.53 96 GLY A C 1
ATOM 715 O O . GLY A 1 96 ? 4.201 26.547 55.749 1.00 55.53 96 GLY A O 1
ATOM 716 N N . ALA A 1 97 ? 4.553 26.984 57.920 1.00 55.84 97 ALA A N 1
ATOM 717 C CA . ALA A 1 97 ? 3.998 28.329 57.904 1.00 55.84 97 ALA A CA 1
ATOM 718 C C . ALA A 1 97 ? 4.831 29.243 56.984 1.00 55.84 97 ALA A C 1
ATOM 720 O O . ALA A 1 97 ? 6.018 29.454 57.224 1.00 55.84 97 ALA A O 1
ATOM 721 N N . CYS A 1 98 ? 4.206 29.821 55.958 1.00 51.94 98 CYS A N 1
ATOM 722 C CA . CYS A 1 98 ? 4.711 31.045 55.348 1.00 51.94 98 CYS A CA 1
ATOM 723 C C . CYS A 1 98 ? 4.334 32.195 56.287 1.00 51.94 98 CYS A C 1
ATOM 725 O O . CYS A 1 98 ? 3.194 32.657 56.277 1.00 51.94 98 CYS A O 1
ATOM 727 N N . ALA A 1 99 ? 5.270 32.609 57.140 1.00 56.50 99 ALA A N 1
ATOM 728 C CA . ALA A 1 99 ? 5.176 33.900 57.805 1.00 56.50 99 ALA A CA 1
ATOM 729 C C . ALA A 1 99 ? 5.372 34.983 56.736 1.00 56.50 99 ALA A C 1
ATOM 731 O O . ALA A 1 99 ? 6.371 34.979 56.018 1.00 56.50 99 ALA A O 1
ATOM 732 N N . GLY A 1 100 ? 4.370 35.844 56.578 1.00 50.31 100 GLY A N 1
ATOM 733 C CA . GLY A 1 100 ? 4.529 37.099 55.861 1.00 50.31 100 GLY A CA 1
ATOM 734 C C . GLY A 1 100 ? 5.197 38.104 56.788 1.00 50.31 100 GLY A C 1
ATOM 735 O O . GLY A 1 100 ? 4.726 38.281 57.909 1.00 50.31 100 GLY A O 1
ATOM 736 N N . ASP A 1 101 ? 6.246 38.755 56.301 1.00 50.66 101 ASP A N 1
ATOM 737 C CA . ASP A 1 101 ? 6.744 39.997 56.878 1.00 50.66 101 ASP A CA 1
ATOM 738 C C . ASP A 1 101 ? 6.270 41.154 55.989 1.00 50.66 101 ASP A C 1
ATOM 740 O O . ASP A 1 101 ? 6.363 41.100 54.759 1.00 50.66 101 ASP A O 1
ATOM 744 N N . THR A 1 102 ? 5.665 42.134 56.656 1.00 51.41 102 THR A N 1
ATOM 745 C CA . THR A 1 102 ? 5.163 43.425 56.158 1.00 51.41 102 THR A CA 1
ATOM 746 C C . THR A 1 102 ? 6.258 44.339 55.641 1.00 51.41 102 THR A C 1
ATOM 748 O O . THR A 1 102 ? 7.325 44.368 56.294 1.00 51.41 102 THR A O 1
#

Foldseek 3Di:
DDPDQQWDFDDDPNDTDIDGVVPDDDDPDDPPDPDDDDDDPDPDDDPDPDPDPPDDDDDDDDDDDDDDPDADADPVRHHDDDDDPPPDPPPPPPDDDPDDDD

pLDDT: mean 71.42, std 14.49, range [37.59, 91.0]

Sequence (102 aa):
METGDKSFIVDVGGKPKRITVDRLKPAHQALDQPVVPATAPRRGRPPSTRPTRAAQVPSPDVAPQTTAATLPRTRAGREIKAPVKLTLPVFVNSGGACAGDT

Radius of gyration: 38.31 Å; chains: 1; bounding box: 79×64×91 Å

Secondary structure (DSSP, 8-state):
------EEEEESSS-EEEEEGGGPPP----TTS--PPPPPPPPSSPPP-S-----PPPP-------------B-TTS-B-PPP---------------PPP-